Protein AF-A0AAP9WLP6-F1 (afdb_monomer)

Radius of gyration: 26.46 Å; Cα contacts (8 Å, |Δi|>4): 270; chains: 1; bounding box: 60×94×46 Å

Structure (mmCIF, N/CA/C/O backbone):
data_AF-A0AAP9WLP6-F1
#
_entry.id   AF-A0AAP9WLP6-F1
#
loop_
_atom_site.group_PDB
_atom_site.id
_atom_site.type_symbol
_atom_site.label_atom_id
_atom_site.label_alt_id
_atom_site.label_comp_id
_atom_site.label_asym_id
_atom_site.label_entity_id
_atom_site.label_seq_id
_atom_site.pdbx_PDB_ins_code
_atom_site.Cartn_x
_atom_site.Cartn_y
_atom_site.Cartn_z
_atom_site.occupancy
_atom_site.B_iso_or_equiv
_atom_site.auth_seq_id
_atom_site.auth_comp_id
_atom_site.auth_asym_id
_atom_site.auth_atom_id
_atom_site.pdbx_PDB_model_num
ATOM 1 N N . MET A 1 1 ? -33.670 80.468 26.716 1.00 40.78 1 MET A N 1
ATOM 2 C CA . MET A 1 1 ? -34.770 79.483 26.661 1.00 40.78 1 MET A CA 1
ATOM 3 C C . MET A 1 1 ? -34.587 78.712 25.365 1.00 40.78 1 MET A C 1
ATOM 5 O O . MET A 1 1 ? -34.456 79.390 24.358 1.00 40.78 1 MET A O 1
ATOM 9 N N . THR A 1 2 ? -34.503 77.371 25.461 1.00 38.22 2 THR A N 1
ATOM 10 C CA . THR A 1 2 ? -34.412 76.353 24.378 1.00 38.22 2 THR A CA 1
ATOM 11 C C . THR A 1 2 ? -33.163 76.456 23.465 1.00 38.22 2 THR A C 1
ATOM 13 O O . THR A 1 2 ? -32.704 77.541 23.163 1.00 38.22 2 THR A O 1
ATOM 16 N N . LEU A 1 3 ? -32.473 75.398 23.021 1.00 33.38 3 LEU A N 1
ATOM 17 C CA . LEU A 1 3 ? -32.870 74.030 22.699 1.00 33.38 3 LEU A CA 1
ATOM 18 C C . LEU A 1 3 ? -31.599 73.146 22.501 1.00 33.38 3 LEU A C 1
ATOM 20 O O . LEU A 1 3 ? -30.678 73.594 21.833 1.00 33.38 3 LEU A O 1
ATOM 24 N N . ASN A 1 4 ? -31.614 71.908 23.024 1.00 36.97 4 ASN A N 1
ATOM 25 C CA . ASN A 1 4 ? -31.082 70.625 22.493 1.00 36.97 4 ASN A CA 1
ATOM 26 C C . ASN A 1 4 ? -29.643 70.533 21.894 1.00 36.97 4 ASN A C 1
ATOM 28 O O . ASN A 1 4 ? -29.239 71.328 21.065 1.00 36.97 4 ASN A O 1
ATOM 32 N N . ARG A 1 5 ? -28.842 69.484 22.142 1.00 40.91 5 ARG A N 1
ATOM 33 C CA . ARG A 1 5 ? -29.174 68.052 22.007 1.00 40.91 5 ARG A CA 1
ATOM 34 C C . ARG A 1 5 ? -28.248 67.149 22.836 1.00 40.91 5 ARG A C 1
ATOM 36 O O . ARG A 1 5 ? -27.030 67.228 22.736 1.00 40.91 5 ARG A O 1
ATOM 43 N N . PHE A 1 6 ? -28.881 66.223 23.552 1.00 42.66 6 PHE A N 1
ATOM 44 C CA . PHE A 1 6 ? -28.340 64.928 23.961 1.00 42.66 6 PHE A CA 1
ATOM 45 C C . PHE A 1 6 ? -27.960 64.077 22.733 1.00 42.66 6 PHE A C 1
ATOM 47 O O . PHE A 1 6 ? -28.744 63.987 21.787 1.00 42.66 6 PHE A O 1
ATOM 54 N N . LEU A 1 7 ? -26.830 63.372 22.798 1.00 35.81 7 LEU A N 1
ATOM 55 C CA . LEU A 1 7 ? -26.629 62.091 22.113 1.00 35.81 7 LEU A CA 1
ATOM 56 C C . LEU A 1 7 ? -26.406 61.027 23.198 1.00 35.81 7 LEU A C 1
ATOM 58 O O . LEU A 1 7 ? -25.424 61.142 23.932 1.00 35.81 7 LEU A O 1
ATOM 62 N N . PRO A 1 8 ? -27.256 59.994 23.329 1.00 44.69 8 PRO A N 1
ATOM 63 C CA . PRO A 1 8 ? -26.887 58.820 24.090 1.00 44.69 8 PRO A CA 1
ATOM 64 C C . PRO A 1 8 ? -26.105 57.844 23.204 1.00 44.69 8 PRO A C 1
ATOM 66 O O . PRO A 1 8 ? -26.483 57.524 22.079 1.00 44.69 8 PRO A O 1
ATOM 69 N N . PHE A 1 9 ? -24.995 57.398 23.779 1.00 46.31 9 PHE A N 1
ATOM 70 C CA . PHE A 1 9 ? -24.306 56.136 23.561 1.00 46.31 9 PHE A CA 1
ATOM 71 C C . PHE A 1 9 ? -25.179 55.028 22.955 1.00 46.31 9 PHE A C 1
ATOM 73 O O . PHE A 1 9 ? -26.174 54.627 23.551 1.00 46.31 9 PHE A O 1
ATOM 80 N N . PHE A 1 10 ? -24.719 54.444 21.850 1.00 37.09 10 PHE A N 1
ATOM 81 C CA . PHE A 1 10 ? -25.045 53.067 21.484 1.00 37.09 10 PHE A CA 1
ATOM 82 C C . PHE A 1 10 ? -23.781 52.390 20.957 1.00 37.09 10 PHE A C 1
ATOM 84 O O . PHE A 1 10 ? -23.513 52.351 19.759 1.00 37.09 10 PHE A O 1
ATOM 91 N N . THR A 1 11 ? -22.975 51.868 21.878 1.00 45.53 11 THR A N 1
ATOM 92 C CA . THR A 1 11 ? -21.919 50.913 21.543 1.00 45.53 11 THR A CA 1
ATOM 93 C C . THR A 1 11 ? -22.574 49.536 21.471 1.00 45.53 11 THR A C 1
ATOM 95 O O . THR A 1 11 ? -22.899 48.943 22.496 1.00 45.53 11 THR A O 1
ATOM 98 N N . PHE A 1 12 ? -22.826 49.038 20.261 1.00 38.53 12 PHE A N 1
ATOM 99 C CA . PHE A 1 12 ? -23.271 47.661 20.046 1.00 38.53 12 PHE A CA 1
ATOM 100 C C . PHE A 1 12 ? -22.075 46.720 20.253 1.00 38.53 12 PHE A C 1
ATOM 102 O O . PHE A 1 12 ? -21.173 46.665 19.421 1.00 38.53 12 PHE A O 1
ATOM 109 N N . ILE A 1 13 ? -22.049 45.983 21.365 1.00 50.84 13 ILE A N 1
ATOM 110 C CA . ILE A 1 13 ? -21.129 44.852 21.544 1.00 50.84 13 ILE A CA 1
ATOM 111 C C . ILE A 1 13 ? -21.817 43.623 20.947 1.00 50.84 13 ILE A C 1
ATOM 113 O O . ILE A 1 13 ? -22.759 43.086 21.527 1.00 50.84 13 ILE A O 1
ATOM 117 N N . ILE A 1 14 ? -21.363 43.183 19.773 1.00 50.22 14 ILE A N 1
ATOM 118 C CA . ILE A 1 14 ? -21.762 41.894 19.202 1.00 50.22 14 ILE A CA 1
ATOM 119 C C . ILE A 1 14 ? -20.960 40.812 19.929 1.00 50.22 14 ILE A C 1
ATOM 121 O O . ILE A 1 14 ? -19.767 40.638 19.689 1.00 50.22 14 ILE A O 1
ATOM 125 N N . ILE A 1 15 ? -21.615 40.091 20.838 1.00 52.16 15 ILE A N 1
ATOM 126 C CA . ILE A 1 15 ? -21.061 38.878 21.438 1.00 52.16 15 ILE A CA 1
ATOM 127 C C . ILE A 1 15 ? -21.251 37.755 20.414 1.00 52.16 15 ILE A C 1
ATOM 129 O O . ILE A 1 15 ? -22.348 37.222 20.259 1.00 52.16 15 ILE A O 1
ATOM 133 N N . PHE A 1 16 ? -20.184 37.401 19.695 1.00 47.06 16 PHE A N 1
ATOM 134 C CA . PHE A 1 16 ? -20.139 36.154 18.934 1.00 47.06 16 PHE A CA 1
ATOM 135 C C . PHE A 1 16 ? -20.055 34.994 19.925 1.00 47.06 16 PHE A C 1
ATOM 137 O O . PHE A 1 16 ? -18.987 34.629 20.413 1.00 47.06 16 PHE A O 1
ATOM 144 N N . GLN A 1 17 ? -21.210 34.424 20.250 1.00 46.88 17 GLN A N 1
ATOM 145 C CA . GLN A 1 17 ? -21.280 33.148 20.937 1.00 46.88 17 GLN A CA 1
ATOM 146 C C . GLN A 1 17 ? -20.833 32.082 19.933 1.00 46.88 17 GLN A C 1
ATOM 148 O O . GLN A 1 17 ? -21.582 31.705 19.034 1.00 46.88 17 GLN A O 1
ATOM 153 N N . PHE A 1 18 ? -19.579 31.639 20.043 1.00 48.66 18 PHE A N 1
ATOM 154 C CA . PHE A 1 18 ? -19.101 30.464 19.324 1.00 48.66 18 PHE A CA 1
ATOM 155 C C . PHE A 1 18 ? -19.907 29.263 19.819 1.00 48.66 18 PHE A C 1
ATOM 157 O O . PHE A 1 18 ? -19.582 28.640 20.830 1.00 48.66 18 PHE A O 1
ATOM 164 N N . CYS A 1 19 ? -20.993 28.939 19.122 1.00 42.06 19 CYS A N 1
ATOM 165 C CA . CYS A 1 19 ? -21.538 27.599 19.174 1.00 42.06 19 CYS A CA 1
ATOM 166 C C . CYS A 1 19 ? -20.407 26.676 18.719 1.00 42.06 19 CYS A C 1
ATOM 168 O O . CYS A 1 19 ? -20.058 26.658 17.539 1.00 42.06 19 CYS A O 1
ATOM 170 N N . ASN A 1 20 ? -19.814 25.933 19.657 1.00 43.12 20 ASN A N 1
ATOM 171 C CA . ASN A 1 20 ? -19.037 24.745 19.340 1.00 43.12 20 ASN A CA 1
ATOM 172 C C . ASN A 1 20 ? -20.001 23.764 18.674 1.00 43.12 20 ASN A C 1
ATOM 174 O O . ASN A 1 20 ? -20.597 22.905 19.322 1.00 43.12 20 ASN A O 1
ATOM 178 N N . ILE A 1 21 ? -20.202 23.936 17.370 1.00 46.84 21 ILE A N 1
ATOM 179 C CA . ILE A 1 21 ? -20.759 22.904 16.520 1.00 46.84 21 ILE A CA 1
ATOM 180 C C . ILE A 1 21 ? -19.706 21.807 16.579 1.00 46.84 21 ILE A C 1
ATOM 182 O O . ILE A 1 21 ? -18.693 21.858 15.884 1.00 46.84 21 ILE A O 1
ATOM 186 N N . SER A 1 22 ? -19.910 20.836 17.469 1.00 49.59 22 SER A N 1
ATOM 187 C CA . SER A 1 22 ? -19.264 19.542 17.335 1.00 49.59 22 SER A CA 1
ATOM 188 C C . SER A 1 22 ? -19.781 18.990 16.014 1.00 49.59 22 SER A C 1
ATOM 190 O O . SER A 1 22 ? -20.854 18.392 15.945 1.00 49.59 22 SER A O 1
ATOM 192 N N . MET A 1 23 ? -19.064 19.288 14.927 1.00 50.03 23 MET A N 1
ATOM 193 C CA . MET A 1 23 ? -19.188 18.520 13.704 1.00 50.03 23 MET A CA 1
ATOM 194 C C . MET A 1 23 ? -19.032 17.077 14.155 1.00 50.03 23 MET A C 1
ATOM 196 O O . MET A 1 23 ? -17.995 16.712 14.706 1.00 50.03 23 MET A O 1
ATOM 200 N N . SER A 1 24 ? -20.092 16.287 13.993 1.00 52.38 24 SER A N 1
ATOM 201 C CA . SER A 1 24 ? -20.017 14.845 14.160 1.00 52.38 24 SER A CA 1
ATOM 202 C C . SER A 1 24 ? -18.980 14.361 13.156 1.00 52.38 24 SER A C 1
ATOM 204 O O . SER A 1 24 ? -19.278 14.192 11.972 1.00 52.38 24 SER A O 1
ATOM 206 N N . GLN A 1 25 ? -17.725 14.272 13.598 1.00 59.75 25 GLN A N 1
ATOM 207 C CA . GLN A 1 25 ? -16.634 13.781 12.784 1.00 59.75 25 GLN A CA 1
ATOM 208 C C . GLN A 1 25 ? -16.996 12.334 12.489 1.00 59.75 25 GLN A C 1
ATOM 210 O O . GLN A 1 25 ? -17.042 11.490 13.390 1.00 59.75 25 GLN A O 1
ATOM 215 N N . LYS A 1 26 ? -17.390 12.085 11.237 1.00 70.62 26 LYS A N 1
ATOM 216 C CA . LYS A 1 26 ? -17.642 10.731 10.766 1.00 70.62 26 LYS A CA 1
ATOM 217 C C . LYS A 1 26 ? -16.349 9.964 10.975 1.00 70.62 26 LYS A C 1
ATOM 219 O O . LYS A 1 26 ? -15.289 10.440 10.577 1.00 70.62 26 LYS A O 1
ATOM 224 N N . ASP A 1 27 ? -16.446 8.806 11.618 1.00 79.69 27 ASP A N 1
ATOM 225 C CA . ASP A 1 27 ? -15.286 7.948 11.787 1.00 79.69 27 ASP A CA 1
ATOM 226 C C . ASP A 1 27 ? -14.773 7.568 10.397 1.00 79.69 27 ASP A C 1
ATOM 228 O O . ASP A 1 27 ? -15.443 6.865 9.639 1.00 79.69 27 ASP A O 1
ATOM 232 N N . GLN A 1 28 ? -13.607 8.102 10.048 1.00 90.19 28 GLN A N 1
ATOM 233 C CA . GLN A 1 28 ? -13.027 7.970 8.724 1.00 90.19 28 GLN A CA 1
ATOM 234 C C . GLN A 1 28 ? -11.587 7.493 8.853 1.00 90.19 28 GLN A C 1
ATOM 236 O O . GLN A 1 28 ? -10.808 7.987 9.665 1.00 90.19 28 GLN A O 1
ATOM 241 N N . VAL A 1 29 ? -11.233 6.520 8.025 1.00 95.88 29 VAL A N 1
ATOM 242 C CA . VAL A 1 29 ? -9.849 6.117 7.801 1.00 95.88 29 VAL A CA 1
ATOM 243 C C . VAL A 1 29 ? -9.554 6.383 6.336 1.00 95.88 29 VAL A C 1
ATOM 245 O O . VAL A 1 29 ? -10.348 6.028 5.465 1.00 95.88 29 VAL A O 1
ATOM 248 N N . ILE A 1 30 ? -8.432 7.042 6.074 1.00 97.25 30 ILE A N 1
ATOM 249 C CA . ILE A 1 30 ? -7.972 7.347 4.721 1.00 97.25 30 ILE A CA 1
ATOM 250 C C . ILE A 1 30 ? -6.783 6.445 4.422 1.00 97.25 30 ILE A C 1
ATOM 252 O O . ILE A 1 30 ? -5.872 6.326 5.244 1.00 97.25 30 ILE A O 1
ATOM 256 N N . VAL A 1 31 ? -6.805 5.823 3.246 1.00 97.88 31 VAL A N 1
ATOM 257 C CA . VAL A 1 31 ? -5.729 4.964 2.753 1.00 97.88 31 VAL A CA 1
ATOM 258 C C . VAL A 1 31 ? -5.173 5.582 1.482 1.00 97.88 31 VAL A C 1
ATOM 260 O O . VAL A 1 31 ? -5.835 5.622 0.447 1.00 97.88 31 VAL A O 1
ATOM 263 N N . GLU A 1 32 ? -3.949 6.077 1.578 1.00 97.94 32 GLU A N 1
ATOM 264 C CA . GLU A 1 32 ? -3.207 6.669 0.473 1.00 97.94 32 GLU A CA 1
ATOM 265 C C . GLU A 1 32 ? -2.085 5.718 0.063 1.00 97.94 32 GLU A C 1
ATOM 267 O O . GLU A 1 32 ? -1.538 4.976 0.885 1.00 97.94 32 GLU A O 1
ATOM 272 N N . ASN A 1 33 ? -1.721 5.742 -1.213 1.00 97.88 33 ASN A N 1
ATOM 273 C CA . ASN A 1 33 ? -0.604 4.972 -1.727 1.00 97.88 33 ASN A CA 1
ATOM 274 C C . ASN A 1 33 ? 0.264 5.796 -2.666 1.00 97.88 33 ASN A C 1
ATOM 276 O O . ASN A 1 33 ? -0.194 6.743 -3.303 1.00 97.88 33 ASN A O 1
ATOM 280 N N . SER A 1 34 ? 1.528 5.402 -2.762 1.00 97.56 34 SER A N 1
ATOM 281 C CA . SER A 1 34 ? 2.451 5.938 -3.750 1.00 97.56 34 SER A CA 1
ATOM 282 C C . SER A 1 34 ? 3.435 4.878 -4.225 1.00 97.56 34 SER A C 1
ATOM 284 O O . 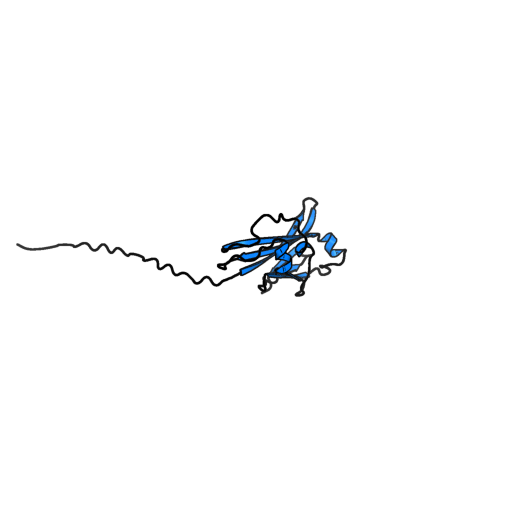SER A 1 34 ? 3.769 3.924 -3.514 1.00 97.56 34 SER A O 1
ATOM 286 N N . VAL A 1 35 ? 3.879 5.060 -5.464 1.00 96.56 35 VAL A N 1
ATOM 287 C CA . VAL A 1 35 ? 4.962 4.300 -6.081 1.00 96.56 35 VAL A CA 1
ATOM 288 C C . VAL A 1 35 ? 5.992 5.297 -6.582 1.00 96.56 35 VAL A C 1
ATOM 290 O O . VAL A 1 35 ? 5.630 6.340 -7.125 1.00 96.56 35 VAL A O 1
ATOM 293 N N . SER A 1 36 ? 7.271 5.001 -6.378 1.00 96.00 36 SER A N 1
ATOM 294 C CA . SER A 1 36 ? 8.359 5.871 -6.830 1.00 96.00 36 SER A CA 1
ATOM 295 C C . SER A 1 36 ? 9.571 5.066 -7.268 1.00 96.00 36 SER A C 1
ATOM 297 O O . SER A 1 36 ? 9.916 4.072 -6.627 1.00 96.00 36 SER A O 1
ATOM 299 N N . PHE A 1 37 ? 10.258 5.547 -8.296 1.00 94.06 37 PHE A N 1
ATOM 300 C CA . PHE A 1 37 ? 11.536 5.013 -8.756 1.00 94.06 37 PHE A CA 1
ATOM 301 C C . PHE A 1 37 ? 12.685 5.819 -8.150 1.00 94.06 37 PHE A C 1
ATOM 303 O O . PHE A 1 37 ? 12.583 7.040 -8.034 1.00 94.06 37 PHE A O 1
ATOM 310 N N . PHE A 1 38 ? 13.761 5.149 -7.748 1.00 93.75 38 PHE A N 1
ATOM 311 C CA . PHE A 1 38 ? 14.955 5.800 -7.208 1.00 93.75 38 PHE A CA 1
ATOM 312 C C . PHE A 1 38 ? 16.195 4.927 -7.410 1.00 93.75 38 PHE A C 1
ATOM 314 O O . PHE A 1 38 ? 16.079 3.732 -7.677 1.00 93.75 38 PHE A O 1
ATOM 321 N N . GLU A 1 39 ? 17.373 5.525 -7.276 1.00 92.62 39 GLU A N 1
ATOM 322 C CA . GLU A 1 39 ? 18.651 4.812 -7.260 1.00 92.62 39 GLU A CA 1
ATOM 323 C C . GLU A 1 39 ? 19.190 4.772 -5.829 1.00 92.62 39 GLU A C 1
ATOM 325 O O . GLU A 1 39 ? 19.036 5.738 -5.076 1.00 92.62 39 GLU A O 1
ATOM 330 N N . ASP A 1 40 ? 19.762 3.637 -5.430 1.00 89.25 40 ASP A N 1
ATOM 331 C CA . ASP A 1 40 ? 20.502 3.549 -4.171 1.00 89.25 40 ASP A CA 1
ATOM 332 C C . ASP A 1 40 ? 21.948 4.052 -4.323 1.00 89.25 40 ASP A C 1
ATOM 334 O O . ASP A 1 40 ? 22.406 4.396 -5.412 1.00 89.25 40 ASP A O 1
ATOM 338 N N . GLU A 1 41 ? 22.696 4.063 -3.219 1.00 89.12 41 GLU A N 1
ATOM 339 C CA . GLU A 1 41 ? 24.105 4.490 -3.187 1.00 89.12 41 GLU A CA 1
ATOM 340 C C . GLU A 1 41 ? 25.032 3.632 -4.071 1.00 89.12 41 GLU A C 1
ATOM 342 O O . GLU A 1 41 ? 26.175 4.005 -4.326 1.00 89.12 41 GLU A O 1
ATOM 347 N N . GLN A 1 42 ? 24.556 2.478 -4.546 1.00 87.75 42 GLN A N 1
ATOM 348 C CA . GLN A 1 42 ? 25.280 1.546 -5.410 1.00 87.75 42 GLN A CA 1
ATOM 349 C C . GLN A 1 42 ? 24.825 1.656 -6.876 1.00 87.75 42 GLN A C 1
ATOM 351 O O . GLN A 1 42 ? 25.153 0.781 -7.680 1.00 87.75 42 GLN A O 1
ATOM 356 N N . ASN A 1 43 ? 24.083 2.713 -7.233 1.00 84.50 43 ASN A N 1
ATOM 357 C CA . ASN A 1 43 ? 23.475 2.940 -8.549 1.00 84.50 43 ASN A CA 1
ATOM 358 C C . ASN A 1 43 ? 22.517 1.818 -8.982 1.00 84.50 43 ASN A C 1
ATOM 360 O O . ASN A 1 43 ? 22.321 1.564 -10.176 1.00 84.50 43 ASN A O 1
ATOM 364 N N . LYS A 1 44 ? 21.913 1.102 -8.027 1.00 85.00 44 LYS A N 1
ATOM 365 C CA . LYS A 1 44 ? 20.883 0.112 -8.341 1.00 85.00 44 LYS A CA 1
ATOM 366 C C . LYS A 1 44 ? 19.559 0.825 -8.513 1.00 85.00 44 LYS A C 1
ATOM 368 O O . LYS A 1 44 ? 19.093 1.523 -7.620 1.00 85.00 44 LYS A O 1
ATOM 373 N N . ASN A 1 45 ? 18.918 0.572 -9.646 1.00 88.06 45 ASN A N 1
ATOM 374 C CA . ASN A 1 45 ? 17.571 1.056 -9.899 1.00 88.06 45 ASN A CA 1
ATOM 375 C C . ASN A 1 45 ? 16.561 0.270 -9.060 1.00 88.06 45 ASN A C 1
ATOM 377 O O . ASN A 1 45 ? 16.454 -0.957 -9.186 1.00 88.06 45 ASN A O 1
ATOM 381 N N . LEU A 1 46 ? 15.816 0.985 -8.224 1.00 89.62 46 LEU A N 1
ATOM 382 C CA . LEU A 1 46 ? 14.831 0.441 -7.304 1.00 89.62 46 LEU A CA 1
ATOM 383 C C . LEU A 1 46 ? 13.445 1.040 -7.568 1.00 89.62 46 LEU A C 1
ATOM 385 O O . LEU A 1 46 ? 13.297 2.192 -7.984 1.00 89.62 46 LEU A O 1
ATOM 389 N N . ILE A 1 47 ? 12.418 0.257 -7.258 1.00 91.44 47 ILE A N 1
ATOM 390 C CA . ILE A 1 47 ? 11.029 0.705 -7.151 1.00 91.44 47 ILE A CA 1
ATOM 391 C C . ILE A 1 47 ? 10.596 0.627 -5.692 1.00 91.44 47 ILE A C 1
ATOM 393 O O . ILE A 1 47 ? 10.877 -0.354 -5.010 1.00 91.44 47 ILE A O 1
ATOM 397 N N . ARG A 1 48 ? 9.924 1.663 -5.194 1.00 93.69 48 ARG A N 1
ATOM 398 C CA . ARG A 1 48 ? 9.375 1.732 -3.836 1.00 93.69 48 ARG A CA 1
ATOM 399 C C . ARG A 1 48 ? 7.861 1.670 -3.882 1.00 93.69 48 ARG A C 1
ATOM 401 O O . ARG A 1 48 ? 7.249 2.442 -4.616 1.00 93.69 48 ARG A O 1
ATOM 408 N N . PHE A 1 49 ? 7.280 0.842 -3.026 1.00 94.31 49 PHE A N 1
ATOM 409 C CA . PHE A 1 49 ? 5.846 0.799 -2.768 1.00 94.31 49 PHE A CA 1
ATOM 410 C C . PHE A 1 49 ? 5.588 1.351 -1.373 1.00 94.31 49 PHE A C 1
ATOM 412 O O . PHE A 1 49 ? 6.233 0.928 -0.412 1.00 94.31 49 PHE A O 1
ATOM 419 N N . LYS A 1 50 ? 4.665 2.306 -1.257 1.00 96.88 50 LYS A N 1
ATOM 420 C CA . LYS A 1 50 ? 4.308 2.938 0.013 1.00 96.88 50 LYS A CA 1
ATOM 421 C C . LYS A 1 50 ? 2.796 2.969 0.202 1.00 96.88 50 LYS A C 1
ATOM 423 O O . LYS A 1 50 ? 2.047 3.266 -0.729 1.00 96.88 50 LYS A O 1
ATOM 428 N N . ILE A 1 51 ? 2.382 2.724 1.440 1.00 97.44 51 ILE A N 1
ATOM 429 C CA . ILE A 1 51 ? 1.037 2.969 1.955 1.00 97.44 51 ILE A CA 1
ATOM 430 C C . ILE A 1 51 ? 1.124 3.967 3.109 1.00 97.44 51 ILE A C 1
ATOM 432 O O . ILE A 1 51 ? 2.032 3.891 3.941 1.00 97.44 51 ILE A O 1
ATOM 436 N N . LYS A 1 52 ? 0.159 4.881 3.174 1.00 98.00 52 LYS A N 1
ATOM 437 C CA . LYS A 1 52 ? -0.083 5.755 4.318 1.00 98.00 52 LYS A CA 1
ATOM 438 C C . LYS A 1 52 ? -1.517 5.567 4.790 1.00 98.00 52 LYS A C 1
ATOM 440 O O . LYS A 1 52 ? -2.454 5.651 3.998 1.00 98.00 52 LYS A O 1
ATOM 445 N N . VAL A 1 53 ? -1.683 5.319 6.084 1.00 98.25 53 VAL A N 1
ATOM 446 C CA . VAL A 1 53 ? -2.995 5.200 6.723 1.00 98.25 53 VAL A CA 1
ATOM 447 C C . VAL A 1 53 ? -3.167 6.355 7.694 1.00 98.25 53 VAL A C 1
ATOM 449 O O . VAL A 1 53 ? -2.361 6.521 8.608 1.00 98.25 53 VAL A O 1
ATOM 452 N N . THR A 1 54 ? -4.222 7.141 7.496 1.00 98.00 54 THR A N 1
ATOM 453 C CA . THR A 1 54 ? -4.570 8.289 8.341 1.00 98.00 54 THR A CA 1
ATOM 454 C C . THR A 1 54 ? -5.852 7.990 9.108 1.00 98.00 54 THR A C 1
ATOM 456 O O . THR A 1 54 ? -6.888 7.686 8.510 1.00 98.00 54 THR A O 1
ATOM 459 N N . ASN A 1 55 ? -5.790 8.085 10.435 1.00 97.44 55 ASN A N 1
ATOM 460 C CA . ASN A 1 55 ? -6.924 7.885 11.323 1.00 97.44 55 ASN A CA 1
ATOM 461 C C . ASN A 1 55 ? -7.623 9.220 11.610 1.00 97.44 55 ASN A C 1
ATOM 463 O O . ASN A 1 55 ? -7.146 10.019 12.410 1.00 97.44 55 ASN A O 1
ATOM 467 N N . GLN A 1 56 ? -8.780 9.446 10.999 1.00 95.38 56 GLN A N 1
ATOM 468 C CA . GLN A 1 56 ? -9.658 10.581 11.299 1.00 95.38 56 GLN A CA 1
ATOM 469 C C . GLN A 1 56 ? -10.871 10.162 12.144 1.00 95.38 56 GLN A C 1
ATOM 471 O O . GLN A 1 56 ? -11.817 10.933 12.285 1.00 95.38 56 GLN A O 1
ATOM 476 N N . SER A 1 57 ? -10.872 8.945 12.689 1.00 92.25 57 SER A N 1
ATOM 477 C CA . SER A 1 57 ? -11.898 8.478 13.621 1.00 92.25 57 SER A CA 1
ATOM 478 C C . SER A 1 57 ? -11.573 8.866 15.056 1.00 92.25 57 SER A C 1
ATOM 480 O O . SER A 1 57 ? -10.439 9.225 15.373 1.00 92.25 57 SER A O 1
ATOM 482 N N . ARG A 1 58 ? -12.566 8.781 15.942 1.00 91.56 58 ARG A N 1
ATOM 483 C CA . ARG A 1 58 ? -12.391 9.104 17.369 1.00 91.56 58 ARG A CA 1
ATOM 484 C C . ARG A 1 58 ? -11.525 8.098 18.125 1.00 91.56 58 ARG A C 1
ATOM 486 O O . ARG A 1 58 ? -10.862 8.465 19.090 1.00 91.56 58 ARG A O 1
ATOM 493 N N . ASN A 1 59 ? -11.531 6.839 17.693 1.00 93.81 59 ASN A N 1
ATOM 494 C CA . ASN A 1 59 ? -10.840 5.754 18.380 1.00 93.81 59 ASN A CA 1
ATOM 495 C C . ASN A 1 59 ? -9.494 5.447 17.710 1.00 93.81 59 ASN A C 1
ATOM 497 O O . ASN A 1 59 ? -9.372 5.574 16.490 1.00 93.81 59 ASN A O 1
ATOM 501 N N . PRO A 1 60 ? -8.479 4.995 18.464 1.00 95.31 60 PRO A N 1
ATOM 502 C CA . PRO A 1 60 ? -7.270 4.447 17.865 1.00 95.31 60 PRO A CA 1
ATOM 503 C C . PRO A 1 60 ? -7.587 3.258 16.943 1.00 95.31 60 PRO A C 1
ATOM 505 O O . PRO A 1 60 ? -8.488 2.463 17.220 1.00 95.31 60 PRO A O 1
ATOM 508 N N . ILE A 1 61 ? -6.828 3.120 15.857 1.00 96.19 61 ILE A N 1
ATOM 509 C CA . ILE A 1 61 ? -6.918 1.984 14.921 1.00 96.19 61 ILE A CA 1
ATOM 510 C C . ILE A 1 61 ? -5.619 1.171 14.949 1.00 96.19 61 ILE A C 1
ATOM 512 O O . ILE A 1 61 ? -4.599 1.724 15.347 1.00 96.19 61 ILE A O 1
ATOM 516 N N . PRO A 1 62 ? -5.610 -0.108 14.534 1.00 95.94 62 PRO A N 1
ATOM 517 C CA . PRO A 1 62 ? -4.378 -0.894 14.456 1.00 95.94 62 PRO A CA 1
ATOM 518 C C . PRO A 1 62 ? -3.283 -0.209 13.632 1.00 95.94 62 PRO A C 1
ATOM 520 O O . PRO A 1 62 ? -3.561 0.380 12.589 1.00 95.94 62 PRO A O 1
ATOM 523 N N . ASP A 1 63 ? -2.045 -0.293 14.094 1.00 94.62 63 ASP A N 1
ATOM 524 C CA . ASP A 1 63 ? -0.896 0.292 13.406 1.00 94.62 63 ASP A CA 1
ATOM 525 C C . ASP A 1 63 ? -0.433 -0.517 12.183 1.00 94.62 63 ASP A C 1
ATOM 527 O O . ASP A 1 63 ? -1.029 -1.530 11.806 1.00 94.62 63 ASP A O 1
ATOM 531 N N . LEU A 1 64 ? 0.615 -0.025 11.520 1.00 93.31 64 LEU A N 1
ATOM 532 C CA . LEU A 1 64 ? 1.246 -0.679 10.369 1.00 93.31 64 LEU A CA 1
ATOM 533 C C . LEU A 1 64 ? 2.521 -1.455 10.754 1.00 93.31 64 LEU A C 1
ATOM 535 O O . LEU A 1 64 ? 3.326 -1.808 9.883 1.00 93.31 64 LEU A O 1
ATOM 539 N N . GLY A 1 65 ? 2.712 -1.728 12.049 1.00 91.31 65 GLY A N 1
ATOM 540 C CA . GLY A 1 65 ? 3.770 -2.607 12.543 1.00 91.31 65 GLY A CA 1
ATOM 541 C C . GLY A 1 65 ? 3.539 -4.055 12.105 1.00 91.31 65 GLY A C 1
ATOM 542 O O . GLY A 1 65 ? 2.407 -4.445 11.818 1.00 91.31 65 GLY A O 1
ATOM 543 N N . VAL A 1 66 ? 4.596 -4.869 12.044 1.00 87.56 66 VAL A N 1
ATOM 544 C CA . VAL A 1 66 ? 4.569 -6.230 11.462 1.00 87.56 66 VAL A CA 1
ATOM 545 C C . VAL A 1 66 ? 3.425 -7.121 11.981 1.00 87.56 66 VAL A C 1
ATOM 547 O O . VAL A 1 66 ? 2.767 -7.821 11.205 1.00 87.56 66 VAL A O 1
ATOM 550 N N . GLU A 1 67 ? 3.105 -7.035 13.274 1.00 87.00 67 GLU A N 1
ATOM 551 C CA . GLU A 1 67 ? 2.044 -7.832 13.905 1.00 87.00 67 GLU A CA 1
ATOM 552 C C . GLU A 1 67 ? 0.620 -7.482 13.450 1.00 87.00 67 GLU A C 1
ATOM 554 O O . GLU A 1 67 ? -0.285 -8.318 13.554 1.00 87.00 67 GLU A O 1
ATOM 559 N N . ASN A 1 68 ? 0.409 -6.244 13.004 1.00 91.88 68 ASN A N 1
ATOM 560 C CA . ASN A 1 68 ? -0.887 -5.723 12.579 1.00 91.88 68 ASN A CA 1
ATOM 561 C C . ASN A 1 68 ? -0.964 -5.591 11.060 1.00 91.88 68 ASN A C 1
ATOM 563 O O . ASN A 1 68 ? -1.984 -5.943 10.467 1.00 91.88 68 ASN A O 1
ATOM 567 N N . ARG A 1 69 ? 0.120 -5.155 10.415 1.00 90.81 69 ARG A N 1
ATOM 568 C CA . ARG A 1 69 ? 0.246 -5.035 8.960 1.00 90.81 69 ARG A CA 1
ATOM 569 C C . ARG A 1 69 ? -0.149 -6.326 8.258 1.00 90.81 69 ARG A C 1
ATOM 571 O O . ARG A 1 69 ? -1.031 -6.291 7.411 1.00 90.81 69 ARG A O 1
ATOM 578 N N . SER A 1 70 ? 0.410 -7.459 8.676 1.00 87.50 70 SER A N 1
ATOM 579 C CA . SER A 1 70 ? 0.103 -8.784 8.113 1.00 87.50 70 SER A CA 1
ATOM 580 C C . SER A 1 70 ? -1.371 -9.208 8.238 1.00 87.50 70 SER A C 1
ATOM 582 O O . SER A 1 70 ? -1.818 -10.085 7.502 1.00 87.50 70 SER A O 1
ATOM 584 N N . LYS A 1 71 ? -2.136 -8.597 9.153 1.00 91.50 71 LYS A N 1
ATOM 585 C CA . LYS A 1 71 ? -3.554 -8.909 9.411 1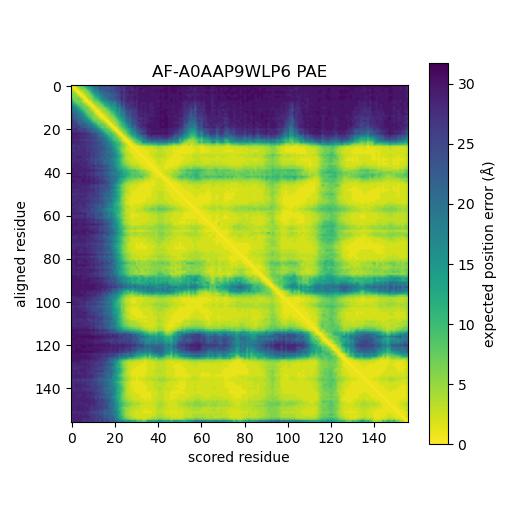.00 91.50 71 LYS A CA 1
ATOM 586 C C . LYS A 1 71 ? -4.513 -7.933 8.739 1.00 91.50 71 LYS A C 1
ATOM 588 O O . LYS A 1 71 ? -5.620 -8.315 8.365 1.00 91.50 71 LYS A O 1
ATOM 593 N N . PHE A 1 72 ? -4.130 -6.661 8.667 1.00 94.56 72 PHE A N 1
ATOM 594 C CA . PHE A 1 72 ? -5.034 -5.575 8.290 1.00 94.56 72 PHE A CA 1
ATOM 595 C C . PHE A 1 72 ? -4.730 -4.961 6.934 1.00 94.56 72 PHE A C 1
ATOM 597 O O . PHE A 1 72 ? -5.612 -4.283 6.403 1.00 94.56 72 PHE A O 1
ATOM 604 N N . ILE A 1 73 ? -3.533 -5.187 6.391 1.00 95.00 73 ILE A N 1
ATOM 605 C CA . ILE A 1 73 ? -3.132 -4.691 5.082 1.00 95.00 73 ILE A CA 1
ATOM 606 C C . ILE A 1 73 ? -3.219 -5.809 4.043 1.00 95.00 73 ILE A C 1
ATOM 608 O O . ILE A 1 73 ? -2.721 -6.912 4.258 1.00 95.00 73 ILE A O 1
ATOM 612 N N . LYS A 1 74 ? -3.791 -5.484 2.882 1.00 95.62 74 LYS A N 1
ATOM 613 C CA . LYS A 1 74 ? -3.678 -6.279 1.657 1.00 95.62 74 LYS A CA 1
ATOM 614 C C . LYS A 1 74 ? -3.010 -5.459 0.567 1.00 95.62 74 LYS A C 1
ATOM 616 O O . LYS A 1 74 ? -3.291 -4.267 0.416 1.00 95.62 74 LYS A O 1
ATOM 621 N N . PHE A 1 75 ? -2.152 -6.116 -0.201 1.00 94.62 75 PHE A N 1
ATOM 622 C CA . PHE A 1 75 ? -1.544 -5.554 -1.397 1.00 94.62 75 PHE A CA 1
ATOM 623 C C . PHE A 1 75 ? -2.143 -6.234 -2.621 1.00 94.62 75 PHE A C 1
ATOM 625 O O . PHE A 1 75 ? -2.274 -7.454 -2.649 1.00 94.62 75 PHE A O 1
ATOM 632 N N . TYR A 1 76 ? -2.520 -5.453 -3.624 1.00 94.31 76 TYR A N 1
ATOM 633 C CA . TYR A 1 76 ? -3.063 -5.961 -4.874 1.00 94.31 76 TYR A CA 1
ATOM 634 C C . TYR A 1 76 ? -2.121 -5.619 -6.016 1.00 94.31 76 TYR A C 1
ATOM 636 O O . TYR A 1 76 ? -1.675 -4.478 -6.135 1.00 94.31 76 TYR A O 1
ATOM 644 N N . PHE A 1 77 ? -1.876 -6.605 -6.869 1.00 91.50 77 PHE A N 1
ATOM 645 C CA . PHE A 1 77 ? -1.074 -6.505 -8.074 1.00 91.50 77 PHE A CA 1
ATOM 646 C C . PHE A 1 77 ? -1.917 -6.972 -9.265 1.00 91.50 77 PHE A C 1
ATOM 648 O O . PHE A 1 77 ? -2.449 -8.084 -9.240 1.00 91.50 77 PHE A O 1
ATOM 655 N N . ASN A 1 78 ? -2.102 -6.123 -10.279 1.00 92.06 78 ASN A N 1
ATOM 656 C CA . ASN A 1 78 ? -3.009 -6.385 -11.407 1.00 92.06 78 ASN A CA 1
ATOM 657 C C . ASN A 1 78 ? -4.413 -6.836 -10.956 1.00 92.06 78 ASN A C 1
ATOM 659 O O . ASN A 1 78 ? -4.988 -7.798 -11.464 1.00 92.06 78 ASN A O 1
ATOM 663 N N . GLY A 1 79 ? -4.943 -6.161 -9.929 1.00 92.06 79 GLY A N 1
ATOM 664 C CA . GLY A 1 79 ? -6.256 -6.442 -9.339 1.00 92.06 79 GLY A CA 1
ATOM 665 C C . GLY A 1 79 ? -6.346 -7.723 -8.497 1.00 92.06 79 GLY A C 1
ATOM 666 O O . GLY A 1 79 ? -7.397 -7.983 -7.912 1.00 92.06 79 GLY A O 1
ATOM 667 N N . LYS A 1 80 ? -5.270 -8.511 -8.389 1.00 92.00 80 LYS A N 1
ATOM 668 C CA . LYS A 1 80 ? -5.220 -9.751 -7.600 1.00 92.00 80 LYS A CA 1
ATOM 669 C C . LYS A 1 80 ? -4.490 -9.523 -6.285 1.00 92.00 80 LYS A C 1
ATOM 671 O O . LYS A 1 80 ? -3.470 -8.843 -6.259 1.00 92.00 80 LYS A O 1
ATOM 676 N N . GLU A 1 81 ? -5.014 -10.088 -5.199 1.00 91.62 81 GLU A N 1
ATOM 677 C CA . GLU A 1 81 ? -4.343 -10.047 -3.896 1.00 91.62 81 GLU A CA 1
ATOM 678 C C . GLU A 1 81 ? -2.981 -10.740 -3.992 1.00 91.62 81 GLU A C 1
ATOM 680 O O . GLU A 1 81 ? -2.830 -11.777 -4.641 1.00 91.62 81 GLU A O 1
ATOM 685 N N . ASN A 1 82 ? -1.987 -10.121 -3.377 1.00 86.81 82 ASN A N 1
ATOM 686 C CA . ASN A 1 82 ? -0.597 -10.508 -3.433 1.00 86.81 82 ASN A CA 1
ATOM 687 C C . ASN A 1 82 ? 0.012 -10.408 -2.026 1.00 86.81 82 ASN A C 1
ATOM 689 O O . ASN A 1 82 ? -0.390 -9.575 -1.211 1.00 86.81 82 ASN A O 1
ATOM 693 N N . TYR A 1 83 ? 0.988 -11.267 -1.747 1.00 83.19 83 TYR A N 1
ATOM 694 C CA . TYR A 1 83 ? 1.545 -11.520 -0.424 1.00 83.19 83 TYR A CA 1
ATOM 695 C C . TYR A 1 83 ? 3.062 -11.278 -0.393 1.00 83.19 83 TYR A C 1
ATOM 697 O O . TYR A 1 83 ? 3.828 -12.220 -0.175 1.00 83.19 83 TYR A O 1
ATOM 705 N N . PRO A 1 84 ? 3.537 -10.037 -0.620 1.00 84.12 84 PRO A N 1
ATOM 706 C CA . PRO A 1 84 ? 4.963 -9.746 -0.541 1.00 84.12 84 PRO A CA 1
ATOM 707 C C . PRO A 1 84 ? 5.486 -10.029 0.872 1.00 84.12 84 PRO A C 1
ATOM 709 O O . PRO A 1 84 ? 4.865 -9.648 1.868 1.00 84.12 84 PRO A O 1
ATOM 712 N N . LEU A 1 85 ? 6.653 -10.677 0.960 1.00 84.44 85 LEU A N 1
ATOM 713 C CA . LEU A 1 85 ? 7.259 -11.102 2.229 1.00 84.44 85 LEU A CA 1
ATOM 714 C C . LEU A 1 85 ? 7.420 -9.943 3.223 1.00 84.44 85 LEU A C 1
ATOM 716 O O . LEU A 1 85 ? 7.285 -10.144 4.426 1.00 84.44 85 LEU A O 1
ATOM 720 N N . ASN A 1 86 ? 7.634 -8.719 2.737 1.00 85.06 86 ASN A N 1
ATOM 721 C CA . ASN A 1 86 ? 7.760 -7.510 3.553 1.00 85.06 86 ASN A CA 1
ATOM 722 C C . ASN A 1 86 ? 6.499 -7.193 4.378 1.00 85.06 86 ASN A C 1
ATOM 724 O O . ASN A 1 86 ? 6.594 -6.503 5.393 1.00 85.06 86 ASN A O 1
ATOM 728 N N . LEU A 1 87 ? 5.315 -7.695 4.003 1.00 81.94 87 LEU A N 1
ATOM 729 C CA . LEU A 1 87 ? 4.119 -7.558 4.842 1.00 81.94 87 LEU A CA 1
ATOM 730 C C . LEU A 1 87 ? 4.174 -8.429 6.100 1.00 81.94 87 LEU A C 1
ATOM 732 O O . LEU A 1 87 ? 3.587 -8.048 7.110 1.00 81.94 87 LEU A O 1
ATOM 73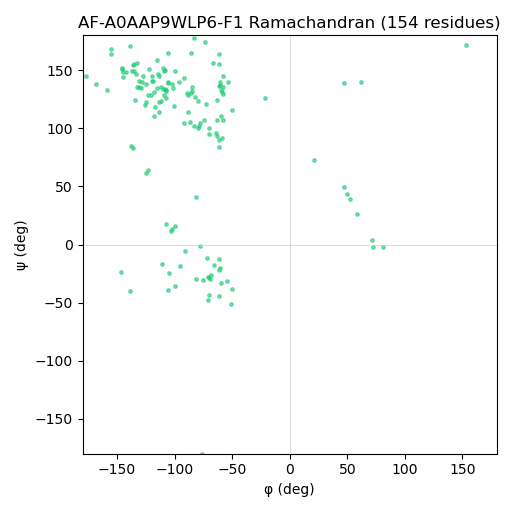6 N N . TYR A 1 88 ? 4.895 -9.547 6.042 1.00 81.69 88 TYR A N 1
ATOM 737 C CA . TYR A 1 88 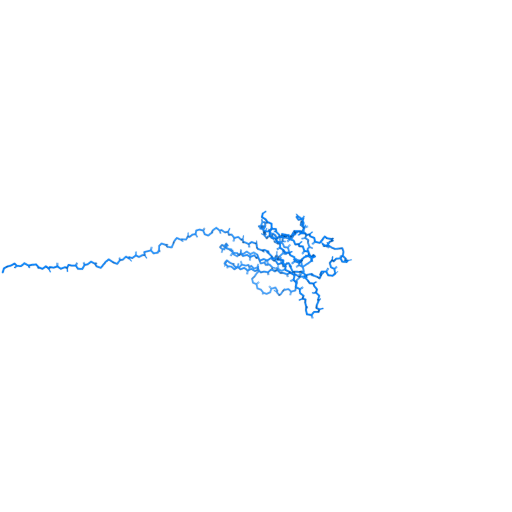? 4.958 -10.565 7.093 1.00 81.69 88 TYR A CA 1
ATOM 738 C C . TYR A 1 88 ? 6.261 -10.528 7.888 1.00 81.69 88 TYR A C 1
ATOM 740 O O . TYR A 1 88 ? 6.286 -10.942 9.043 1.00 81.69 88 TYR A O 1
ATOM 748 N N . ASN A 1 89 ? 7.326 -10.005 7.281 1.00 80.69 89 ASN A N 1
ATOM 749 C CA . ASN A 1 89 ? 8.651 -9.940 7.872 1.00 80.69 89 ASN A CA 1
ATOM 750 C C . ASN A 1 89 ? 8.982 -8.515 8.313 1.00 80.69 89 ASN A C 1
ATOM 752 O O . ASN A 1 89 ? 8.722 -7.546 7.596 1.00 80.69 89 ASN A O 1
ATOM 756 N N . GLY A 1 90 ? 9.603 -8.404 9.482 1.00 74.56 90 GLY A N 1
ATOM 757 C CA . GLY A 1 90 ? 10.014 -7.136 10.059 1.00 74.56 90 GLY A CA 1
ATOM 758 C C . GLY A 1 90 ? 10.777 -7.337 11.369 1.00 74.56 90 GLY A C 1
ATOM 759 O O . GLY A 1 90 ? 10.516 -8.289 12.102 1.00 74.56 90 GLY A O 1
ATOM 760 N N . LEU A 1 91 ? 11.773 -6.482 11.615 1.00 68.75 91 LEU A N 1
ATOM 761 C CA . LEU A 1 91 ? 12.582 -6.456 12.844 1.00 68.75 91 LEU A CA 1
ATOM 762 C C . LEU A 1 91 ? 12.221 -5.244 13.720 1.00 68.75 91 LEU A C 1
ATOM 764 O O . LEU A 1 91 ? 13.021 -4.822 14.558 1.00 68.75 91 LEU A O 1
ATOM 768 N N . GLU A 1 92 ? 11.062 -4.621 13.482 1.00 73.12 92 GLU A N 1
ATOM 769 C CA . GLU A 1 92 ? 10.642 -3.436 14.221 1.00 73.12 92 GLU A CA 1
ATOM 770 C C . GLU A 1 92 ? 10.539 -3.765 15.720 1.00 73.12 92 GLU A C 1
ATOM 772 O O . GLU A 1 92 ? 9.971 -4.787 16.112 1.00 73.12 92 GLU A O 1
ATOM 777 N N . LYS A 1 93 ? 11.104 -2.898 16.573 1.00 63.34 93 LYS A N 1
ATOM 778 C CA . LYS A 1 93 ? 10.976 -3.051 18.027 1.00 63.34 93 LYS A CA 1
ATOM 779 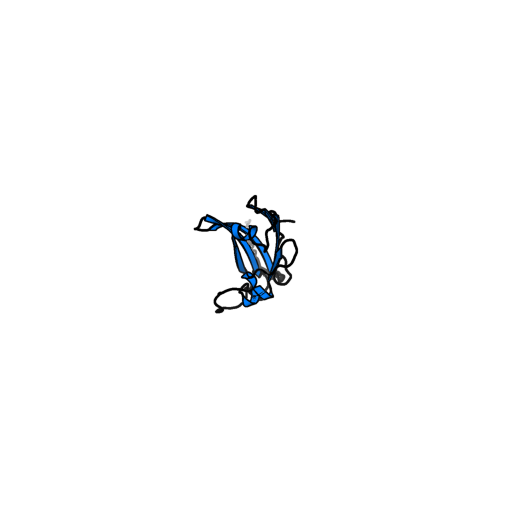C C . LYS A 1 93 ? 9.494 -3.038 18.402 1.00 63.34 93 LYS A C 1
ATOM 781 O O . LYS A 1 93 ? 8.757 -2.147 17.995 1.00 63.34 93 LYS A O 1
ATOM 786 N N . ILE A 1 94 ? 9.094 -4.013 19.213 1.00 63.94 94 ILE A N 1
ATOM 787 C CA . ILE A 1 94 ? 7.705 -4.229 19.651 1.00 63.94 94 ILE A CA 1
ATOM 788 C C . ILE A 1 94 ? 7.310 -3.242 20.776 1.00 63.94 94 ILE A C 1
ATOM 790 O O . ILE A 1 94 ? 6.168 -3.221 21.234 1.00 63.94 94 ILE A O 1
ATOM 794 N N . ASP A 1 95 ? 8.240 -2.387 21.207 1.00 66.00 95 ASP A N 1
ATOM 795 C CA . ASP A 1 95 ? 8.046 -1.460 22.316 1.00 66.00 95 ASP A CA 1
ATOM 796 C C . ASP A 1 95 ? 7.248 -0.221 21.876 1.00 66.00 95 ASP A C 1
ATOM 798 O O . ASP A 1 95 ? 7.785 0.715 21.283 1.00 66.00 95 ASP A O 1
ATOM 802 N N . GLY A 1 96 ? 5.948 -0.211 22.180 1.00 70.19 96 GLY A N 1
ATOM 803 C CA . GLY A 1 96 ? 5.067 0.943 21.994 1.00 70.19 96 GLY A CA 1
ATOM 804 C C . GLY A 1 96 ? 3.593 0.569 21.778 1.00 70.19 96 GLY A C 1
ATOM 805 O O . GLY A 1 96 ? 3.258 -0.609 21.627 1.00 70.19 96 GLY A O 1
ATOM 806 N N . PRO A 1 97 ? 2.677 1.557 21.769 1.00 79.25 97 PRO A N 1
ATOM 807 C CA . PRO A 1 97 ? 1.281 1.327 21.413 1.00 79.25 97 PRO A CA 1
ATOM 808 C C . PRO A 1 97 ? 1.158 0.849 19.961 1.00 79.25 97 PRO A C 1
ATOM 810 O O . PRO A 1 97 ? 1.566 1.547 19.038 1.00 79.25 97 PRO A O 1
ATOM 813 N N . LYS A 1 98 ? 0.524 -0.308 19.750 1.00 90.44 98 LYS A N 1
ATOM 814 C CA . LYS A 1 98 ? 0.308 -0.924 18.425 1.00 90.44 98 LYS A CA 1
ATOM 815 C C . LYS A 1 98 ? -0.893 -0.325 17.690 1.00 90.44 98 LYS A C 1
ATOM 817 O O . LYS A 1 98 ? -1.722 -1.035 17.115 1.00 90.44 98 LYS A O 1
ATOM 822 N N . THR A 1 99 ? -1.042 0.991 17.785 1.00 94.62 99 THR A N 1
ATOM 823 C CA . THR A 1 99 ? -2.194 1.719 17.251 1.00 94.62 99 THR A CA 1
ATOM 824 C C . THR A 1 99 ? -1.797 3.060 16.651 1.00 94.62 99 THR A C 1
ATOM 826 O O . THR A 1 99 ? -0.924 3.733 17.189 1.00 94.62 99 THR A O 1
ATOM 829 N N . ILE A 1 100 ? -2.522 3.504 15.625 1.00 95.19 100 ILE A N 1
ATOM 830 C CA . ILE A 1 100 ? -2.509 4.878 15.112 1.00 95.19 100 ILE A CA 1
ATOM 831 C C . ILE A 1 100 ? -3.568 5.676 15.894 1.00 95.19 100 ILE A C 1
ATOM 833 O O . ILE A 1 100 ? -4.765 5.380 15.761 1.00 95.19 100 ILE A O 1
ATOM 837 N N . PRO A 1 101 ? -3.176 6.671 16.713 1.00 95.62 101 PRO A N 1
ATOM 838 C CA . PRO A 1 101 ? -4.120 7.509 17.454 1.00 95.62 101 PRO A CA 1
ATOM 839 C C . PRO A 1 101 ? -5.055 8.310 16.540 1.00 95.62 101 PRO A C 1
ATOM 841 O O . PRO A 1 101 ? -4.784 8.479 15.352 1.00 95.62 101 PRO A O 1
ATOM 844 N N . SER A 1 102 ? -6.144 8.834 17.107 1.00 95.44 102 SER A N 1
ATOM 845 C CA . SER A 1 102 ? -7.020 9.781 16.406 1.00 95.44 102 SER A CA 1
ATOM 846 C C . SER A 1 102 ? -6.234 11.01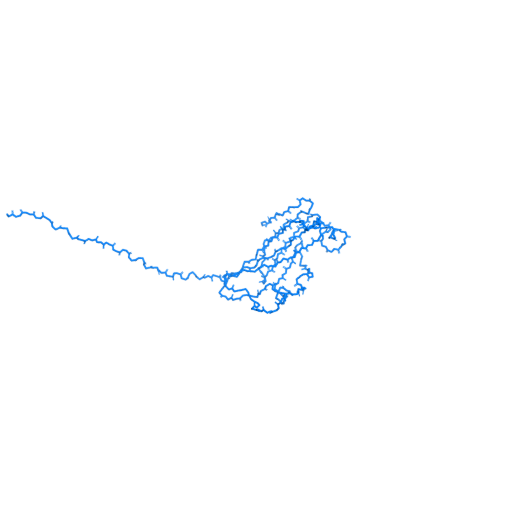2 15.950 1.00 95.44 102 SER A C 1
ATOM 848 O O . SER A 1 102 ? -5.427 11.551 16.706 1.00 95.44 102 SER A O 1
ATOM 850 N N . GLY A 1 103 ? -6.456 11.439 14.709 1.00 95.25 103 GLY A N 1
ATOM 851 C CA . GLY A 1 103 ? -5.789 12.587 14.097 1.00 95.25 103 GLY A CA 1
ATOM 852 C C . GLY A 1 103 ? -4.387 12.295 13.551 1.00 95.25 103 GLY A C 1
ATOM 853 O O . GLY A 1 103 ? -3.782 13.182 12.955 1.00 95.25 103 GLY A O 1
ATOM 854 N N . SER A 1 104 ? -3.878 11.071 13.717 1.00 96.50 104 SER A N 1
ATOM 855 C CA . SER A 1 104 ? -2.519 10.690 13.322 1.00 96.50 104 SER A CA 1
ATOM 856 C C . SER A 1 104 ? -2.493 9.827 12.062 1.00 96.50 104 SER A C 1
ATOM 858 O O . SER A 1 104 ? -3.496 9.242 11.648 1.00 96.50 104 SER A O 1
ATOM 860 N N . SER A 1 105 ? -1.310 9.711 11.461 1.00 97.06 105 SER A N 1
ATOM 861 C CA . SER A 1 105 ? -1.057 8.818 10.331 1.00 97.06 105 SER A CA 1
ATOM 862 C C . SER A 1 105 ? 0.213 8.007 10.527 1.00 97.06 105 SER A C 1
ATOM 864 O O . SER A 1 105 ? 1.133 8.461 11.204 1.00 97.06 105 SER A O 1
ATOM 866 N N . GLN A 1 106 ? 0.294 6.859 9.866 1.00 96.25 106 GLN A N 1
ATOM 867 C CA . GLN A 1 106 ? 1.511 6.058 9.791 1.00 96.25 106 GLN A CA 1
ATOM 868 C C . GLN A 1 106 ? 1.750 5.576 8.365 1.00 96.25 106 GLN A C 1
ATOM 870 O O . GLN A 1 106 ? 0.807 5.349 7.605 1.00 96.25 106 GLN A O 1
ATOM 875 N N . GLU A 1 107 ? 3.024 5.411 8.021 1.00 96.00 107 GLU A N 1
ATOM 876 C CA . GLU A 1 107 ? 3.463 4.913 6.725 1.00 96.00 107 GLU A CA 1
ATOM 877 C C . GLU A 1 107 ? 4.155 3.561 6.862 1.00 96.00 107 GLU A C 1
ATOM 879 O O . GLU A 1 107 ? 4.864 3.296 7.834 1.00 96.00 107 GLU A O 1
ATOM 884 N N . PHE A 1 108 ? 3.982 2.731 5.843 1.00 94.25 108 PHE A N 1
ATOM 885 C CA . PHE A 1 108 ? 4.802 1.555 5.608 1.00 94.25 108 PHE A CA 1
ATOM 886 C C . PHE A 1 108 ? 5.300 1.591 4.166 1.00 94.25 108 PHE A C 1
ATOM 888 O O . PHE A 1 108 ? 4.564 1.965 3.250 1.00 94.25 108 PHE A O 1
ATOM 895 N N . GLN A 1 109 ? 6.558 1.211 3.963 1.00 93.75 109 GLN A N 1
ATOM 896 C CA . GLN A 1 109 ? 7.160 1.137 2.641 1.00 93.75 109 GLN A CA 1
ATOM 897 C C . GLN A 1 109 ? 8.156 -0.016 2.563 1.00 93.75 109 GLN A C 1
ATOM 899 O O . GLN A 1 109 ? 8.823 -0.339 3.545 1.00 93.75 109 GLN A O 1
ATOM 904 N N . TRP A 1 110 ? 8.319 -0.568 1.369 1.00 91.19 110 TRP A N 1
ATOM 905 C CA . TRP A 1 110 ? 9.494 -1.355 1.002 1.00 91.19 110 TRP A CA 1
ATOM 906 C C . TRP A 1 110 ? 9.910 -0.992 -0.416 1.00 91.19 110 TRP A C 1
ATOM 908 O O . TRP A 1 110 ? 9.215 -0.257 -1.125 1.00 91.19 110 TRP A O 1
ATOM 918 N N . HIS A 1 111 ? 11.075 -1.482 -0.808 1.00 89.44 111 HIS A N 1
ATOM 919 C CA . HIS A 1 111 ? 11.603 -1.288 -2.140 1.00 89.44 111 HIS A CA 1
ATOM 920 C C . HIS A 1 111 ? 12.173 -2.585 -2.689 1.00 89.44 111 HIS A C 1
ATOM 922 O O . HIS A 1 111 ? 12.617 -3.448 -1.936 1.00 89.44 111 HIS A O 1
ATOM 928 N N . GLU A 1 112 ? 12.204 -2.672 -4.007 1.00 85.56 112 GLU A N 1
ATOM 929 C CA . GLU A 1 112 ? 12.655 -3.838 -4.746 1.00 85.56 112 GLU A CA 1
ATOM 930 C C . GLU A 1 112 ? 13.594 -3.421 -5.868 1.00 85.56 112 GLU A C 1
ATOM 932 O O . GLU A 1 112 ? 13.447 -2.341 -6.445 1.00 85.56 112 GLU A O 1
ATOM 937 N N . SER A 1 113 ? 14.574 -4.270 -6.173 1.00 83.56 113 SER A N 1
ATOM 938 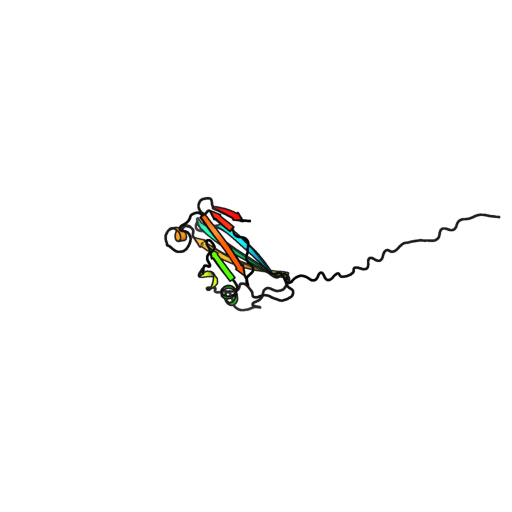C CA . SER A 1 113 ? 15.510 -4.010 -7.267 1.00 83.56 113 SER A CA 1
ATOM 939 C C . SER A 1 113 ? 14.893 -4.359 -8.605 1.00 83.56 113 SER A C 1
ATOM 941 O O . SER A 1 113 ? 14.544 -5.513 -8.823 1.00 83.56 113 SER A O 1
ATOM 943 N N . LEU A 1 114 ? 14.852 -3.390 -9.527 1.00 76.50 114 LEU A N 1
ATOM 944 C CA . LEU A 1 114 ? 14.319 -3.584 -10.880 1.00 76.50 114 LEU A CA 1
ATOM 945 C C . LEU A 1 114 ? 15.083 -4.666 -11.659 1.00 76.50 114 LEU A C 1
ATOM 947 O O . LEU A 1 114 ? 14.482 -5.396 -12.438 1.00 76.50 114 LEU A O 1
ATOM 951 N N . VAL A 1 115 ? 16.393 -4.804 -11.419 1.00 63.34 115 VAL A N 1
ATOM 952 C CA . VAL A 1 115 ? 17.251 -5.797 -12.092 1.00 63.34 115 VAL A CA 1
ATOM 953 C C . VAL A 1 115 ? 16.930 -7.216 -11.621 1.00 63.34 115 VAL A C 1
ATOM 955 O O . VAL A 1 115 ? 16.737 -8.108 -12.439 1.00 63.34 115 VAL A O 1
ATOM 958 N N . TYR A 1 116 ? 16.824 -7.430 -10.306 1.00 54.81 116 TYR A N 1
ATOM 959 C CA . TYR A 1 116 ? 16.477 -8.747 -9.757 1.00 54.81 116 TYR A CA 1
ATOM 960 C C . TYR A 1 116 ? 15.019 -9.139 -10.044 1.00 54.81 116 TYR A C 1
ATOM 962 O O . TYR A 1 116 ? 14.721 -10.327 -10.147 1.00 54.81 116 TYR A O 1
ATOM 970 N N . TYR A 1 117 ? 14.129 -8.156 -10.198 1.00 54.28 117 TYR A N 1
ATOM 971 C CA . TYR A 1 117 ? 12.702 -8.367 -10.439 1.00 54.28 117 TYR A CA 1
ATOM 972 C C . TYR A 1 117 ? 12.342 -8.805 -11.868 1.00 54.28 117 TYR A C 1
ATOM 974 O O . TYR A 1 117 ? 11.358 -9.524 -12.030 1.00 54.28 117 TYR A O 1
ATOM 982 N N . LEU A 1 118 ? 13.110 -8.388 -12.885 1.00 51.91 118 LEU A N 1
ATOM 983 C CA . LEU A 1 118 ? 12.879 -8.767 -14.290 1.00 51.91 118 LEU A CA 1
ATOM 984 C C . LEU A 1 118 ? 13.446 -10.160 -14.628 1.00 51.91 118 LEU A C 1
ATOM 986 O O . LEU A 1 118 ? 12.899 -10.857 -15.478 1.00 51.91 118 LEU A O 1
ATOM 990 N N . ASP A 1 119 ? 14.520 -10.574 -13.948 1.00 47.44 119 ASP A N 1
ATOM 991 C CA . ASP A 1 119 ? 15.313 -11.760 -14.312 1.00 47.44 119 ASP A CA 1
ATOM 992 C C . ASP A 1 119 ? 14.898 -13.041 -13.552 1.00 47.44 119 ASP A C 1
ATOM 994 O O . ASP A 1 119 ? 15.185 -14.160 -13.975 1.00 47.44 119 ASP A O 1
ATOM 998 N N . ARG A 1 120 ? 14.187 -12.917 -12.418 1.00 47.75 120 ARG A N 1
ATOM 999 C CA . ARG A 1 120 ? 13.731 -14.062 -11.606 1.00 47.75 120 ARG A CA 1
ATOM 1000 C C . ARG A 1 120 ? 12.280 -13.920 -11.145 1.00 47.75 120 ARG A C 1
ATOM 1002 O O . ARG A 1 120 ? 12.026 -13.519 -10.019 1.00 47.75 120 ARG A O 1
ATOM 1009 N N . ASN A 1 121 ? 11.347 -14.299 -12.020 1.00 49.28 121 ASN A N 1
ATOM 1010 C CA . ASN A 1 121 ? 10.009 -14.843 -11.718 1.00 49.28 121 ASN A CA 1
ATOM 1011 C C . ASN A 1 121 ? 9.417 -14.563 -10.323 1.00 49.28 121 ASN A C 1
ATOM 1013 O O . ASN A 1 121 ? 9.265 -15.509 -9.549 1.00 49.28 121 ASN A O 1
ATOM 1017 N N . VAL A 1 122 ? 8.981 -13.337 -10.006 1.00 52.66 122 VAL A N 1
ATOM 1018 C CA . VAL A 1 122 ? 7.974 -13.232 -8.931 1.00 52.66 122 VAL A CA 1
ATOM 1019 C C . VAL A 1 122 ? 6.851 -12.235 -9.204 1.00 52.66 122 VAL A C 1
ATOM 1021 O O . VAL A 1 122 ? 5.713 -12.600 -8.938 1.00 52.66 122 VAL A O 1
ATOM 1024 N N . PHE A 1 123 ? 7.071 -11.044 -9.784 1.00 50.78 123 PHE A N 1
ATOM 1025 C CA . PHE A 1 123 ? 5.956 -10.077 -9.880 1.00 50.78 123 PHE A CA 1
ATOM 1026 C C . PHE A 1 123 ? 5.906 -9.151 -11.105 1.00 50.78 123 PHE A C 1
ATOM 1028 O O . PHE A 1 123 ? 4.815 -8.710 -11.437 1.00 50.78 123 PHE A O 1
ATOM 1035 N N . LEU A 1 124 ? 7.014 -8.865 -11.799 1.00 57.50 124 LEU A N 1
ATOM 1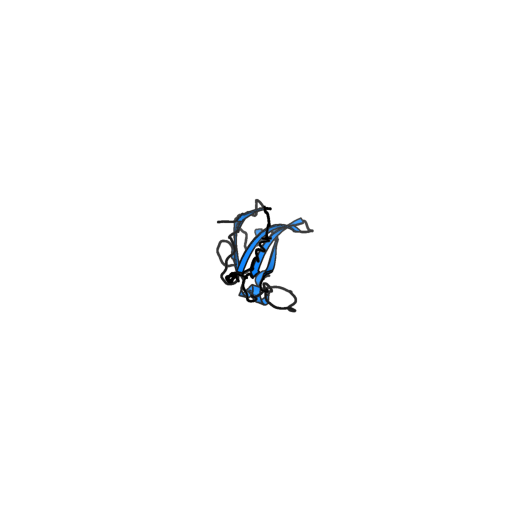036 C CA . LEU A 1 124 ? 7.058 -7.868 -12.885 1.00 57.50 124 LEU A CA 1
ATOM 1037 C C . LEU A 1 124 ? 7.603 -8.457 -14.192 1.00 57.50 124 LEU A C 1
ATOM 1039 O O . LEU A 1 124 ? 8.623 -8.008 -14.693 1.00 57.50 124 LEU A O 1
ATOM 1043 N N . HIS A 1 125 ? 6.944 -9.465 -14.767 1.00 57.56 125 HIS A N 1
ATOM 1044 C CA . HIS A 1 125 ? 7.232 -9.833 -16.168 1.00 57.56 125 HIS A CA 1
ATOM 1045 C C . HIS A 1 125 ? 6.712 -8.802 -17.168 1.00 57.56 125 HIS A C 1
ATOM 1047 O O . HIS A 1 125 ? 7.017 -8.866 -18.356 1.00 57.56 125 HIS A O 1
ATOM 1053 N N . GLU A 1 126 ? 5.892 -7.881 -16.677 1.00 63.69 126 GLU A N 1
ATOM 1054 C CA . GLU A 1 126 ? 5.216 -6.871 -17.457 1.00 63.69 126 GLU A CA 1
ATOM 1055 C C . GLU A 1 126 ? 5.873 -5.521 -17.174 1.00 63.69 126 GLU A C 1
ATOM 1057 O O . GLU A 1 126 ? 6.082 -5.137 -16.020 1.00 63.69 126 GLU A O 1
ATOM 1062 N N . ASP A 1 127 ? 6.179 -4.786 -18.243 1.00 80.12 127 ASP A N 1
ATOM 1063 C CA . ASP A 1 127 ? 6.658 -3.405 -18.147 1.00 80.12 127 ASP A CA 1
ATOM 1064 C C . ASP A 1 127 ? 5.588 -2.465 -17.579 1.00 80.12 127 ASP A C 1
ATOM 1066 O O . ASP A 1 127 ? 5.916 -1.365 -17.138 1.00 80.12 127 ASP A O 1
ATOM 1070 N N . GLU A 1 128 ? 4.323 -2.888 -17.584 1.00 89.19 128 GLU A N 1
ATOM 1071 C CA . GLU A 1 128 ? 3.185 -2.141 -17.070 1.00 89.19 128 GLU A CA 1
ATOM 1072 C C . GLU A 1 128 ? 2.336 -3.000 -16.145 1.00 89.19 128 GLU A C 1
ATOM 1074 O O . GLU A 1 128 ? 2.023 -4.143 -16.458 1.00 89.19 128 GLU A O 1
ATOM 1079 N N . PHE A 1 129 ? 1.929 -2.435 -15.015 1.00 90.94 129 PHE A N 1
ATOM 1080 C CA . PHE A 1 129 ? 1.080 -3.124 -14.054 1.00 90.94 129 PHE A CA 1
ATOM 1081 C C . PHE A 1 129 ? 0.294 -2.132 -13.206 1.00 90.94 129 PHE A C 1
ATOM 1083 O O . PHE A 1 129 ? 0.575 -0.933 -13.190 1.00 90.94 129 PHE A O 1
ATOM 1090 N N . THR A 1 130 ? -0.686 -2.632 -12.461 1.00 95.12 130 THR A N 1
ATOM 1091 C CA . THR A 1 130 ? -1.428 -1.835 -11.483 1.00 95.12 130 THR A CA 1
ATOM 1092 C C . THR A 1 130 ? -1.175 -2.305 -10.062 1.00 95.12 130 THR A C 1
ATOM 1094 O O . THR A 1 130 ? -1.039 -3.502 -9.801 1.00 95.12 130 THR A O 1
ATOM 1097 N N . VAL A 1 131 ? -1.147 -1.358 -9.126 1.00 95.44 131 VAL A N 1
ATOM 1098 C CA . VAL A 1 131 ? -1.094 -1.642 -7.691 1.00 95.44 131 VAL A CA 1
ATOM 1099 C C . VAL A 1 131 ? -2.193 -0.925 -6.934 1.00 95.44 131 VAL A C 1
ATOM 1101 O O . VAL A 1 131 ? -2.559 0.211 -7.240 1.00 95.44 131 VAL A O 1
ATOM 1104 N N . GLN A 1 132 ? -2.692 -1.585 -5.898 1.00 97.62 132 GLN A N 1
ATOM 1105 C CA . GLN A 1 132 ? -3.655 -1.015 -4.970 1.00 97.62 132 GLN A CA 1
ATOM 1106 C C . GLN A 1 132 ? -3.393 -1.548 -3.566 1.00 97.62 132 GLN A C 1
ATOM 1108 O O . GLN A 1 132 ? -2.952 -2.680 -3.374 1.00 97.62 132 GLN A O 1
ATOM 1113 N N . TRP A 1 133 ? -3.687 -0.717 -2.580 1.00 97.31 133 TRP A N 1
ATOM 1114 C CA . TRP A 1 133 ? -3.616 -1.062 -1.175 1.00 97.31 133 TRP A CA 1
ATOM 1115 C C . TRP A 1 133 ? -5.005 -1.166 -0.579 1.00 97.31 133 TRP A C 1
ATOM 1117 O O . TRP A 1 133 ? -5.917 -0.443 -0.974 1.00 97.31 133 TRP A O 1
ATOM 1127 N N . GLU A 1 134 ? -5.157 -2.021 0.418 1.00 97.50 134 GLU A N 1
ATOM 1128 C CA . GLU A 1 134 ? -6.331 -2.024 1.275 1.00 97.50 134 GLU A CA 1
ATOM 1129 C C . GLU A 1 134 ? -5.897 -2.098 2.726 1.00 97.50 134 GLU A C 1
ATOM 1131 O O . GLU A 1 134 ? -5.037 -2.900 3.083 1.00 97.50 134 GLU A O 1
ATOM 1136 N N . TYR A 1 135 ? -6.526 -1.283 3.562 1.00 97.38 135 TYR A N 1
ATOM 1137 C CA . TYR A 1 135 ? -6.417 -1.375 5.006 1.00 97.38 135 TYR A CA 1
ATOM 1138 C C . TYR A 1 135 ? -7.821 -1.485 5.597 1.00 97.38 135 TYR A C 1
ATOM 1140 O O . TYR A 1 135 ? -8.662 -0.609 5.393 1.00 97.38 135 TYR A O 1
ATOM 1148 N N . ARG A 1 136 ? -8.100 -2.582 6.311 1.00 94.62 136 ARG A N 1
ATOM 1149 C CA . ARG A 1 136 ? -9.407 -2.849 6.952 1.00 94.62 136 ARG A CA 1
ATOM 1150 C C . ARG A 1 136 ? -10.613 -2.604 6.021 1.00 94.62 136 ARG A C 1
ATOM 1152 O O . ARG A 1 136 ? -11.577 -1.956 6.424 1.00 94.62 136 ARG A O 1
ATOM 1159 N N . LYS A 1 137 ? -10.582 -3.162 4.801 1.00 94.44 137 LYS A N 1
ATOM 1160 C CA . LYS A 1 137 ? -11.619 -3.033 3.748 1.00 94.44 137 LYS A CA 1
ATOM 1161 C C . LYS A 1 137 ? -11.722 -1.661 3.074 1.00 94.44 137 LYS A C 1
ATOM 1163 O O . LYS A 1 137 ? -12.593 -1.468 2.230 1.00 94.44 137 LYS A O 1
ATOM 1168 N N . ILE A 1 138 ? -10.847 -0.717 3.410 1.00 96.06 138 ILE A N 1
ATOM 1169 C CA . ILE A 1 138 ? -10.780 0.592 2.760 1.00 96.06 138 ILE A CA 1
ATOM 1170 C C . ILE A 1 138 ? -9.637 0.547 1.760 1.00 96.06 138 ILE A C 1
ATOM 1172 O O . ILE A 1 138 ? -8.488 0.309 2.132 1.00 96.06 138 ILE A O 1
ATOM 1176 N N . LYS A 1 139 ? -9.968 0.741 0.486 1.00 97.06 139 LYS A N 1
ATOM 1177 C CA . LYS A 1 139 ? -9.011 0.671 -0.614 1.00 97.06 139 LYS A CA 1
ATOM 1178 C C . LYS A 1 139 ? -8.420 2.041 -0.922 1.00 97.06 139 LYS A C 1
ATOM 1180 O O . LYS A 1 139 ? -9.122 3.049 -0.868 1.00 97.06 139 LYS A O 1
ATOM 1185 N N . SER A 1 140 ? -7.141 2.061 -1.277 1.00 97.94 140 SER A N 1
ATOM 1186 C CA . SER A 1 140 ? -6.497 3.218 -1.889 1.00 97.94 140 SER A CA 1
ATOM 1187 C C . SER A 1 140 ? -6.949 3.390 -3.338 1.00 97.94 140 SER A C 1
ATOM 1189 O O . SER A 1 140 ? -7.603 2.517 -3.922 1.00 97.94 140 SER A O 1
ATOM 1191 N N . LYS A 1 141 ? -6.506 4.484 -3.961 1.00 98.00 141 LYS A N 1
ATOM 1192 C CA . LYS A 1 141 ? -6.563 4.613 -5.418 1.00 98.00 141 LYS A CA 1
ATOM 1193 C C . LYS A 1 141 ? -5.721 3.525 -6.090 1.00 98.00 141 LYS A C 1
ATOM 1195 O O . LYS A 1 141 ? -4.780 2.987 -5.491 1.00 98.00 141 LYS A O 1
ATOM 1200 N N . ILE A 1 142 ? -6.073 3.202 -7.329 1.00 98.19 142 ILE A N 1
ATOM 1201 C CA . ILE A 1 142 ? -5.291 2.293 -8.165 1.00 98.19 142 ILE A CA 1
ATOM 1202 C C . ILE A 1 142 ? -4.204 3.119 -8.851 1.00 98.19 142 ILE A C 1
ATOM 1204 O O . ILE A 1 142 ? -4.487 4.169 -9.427 1.00 98.19 142 ILE A O 1
ATOM 1208 N N . LEU A 1 143 ? -2.962 2.651 -8.778 1.00 97.94 143 LEU A N 1
ATOM 1209 C CA . LEU A 1 143 ? -1.843 3.255 -9.491 1.00 97.94 143 LEU A CA 1
ATOM 1210 C C . LEU A 1 143 ? -1.440 2.343 -10.639 1.00 97.94 143 LEU A C 1
ATOM 1212 O O . LEU A 1 143 ? -1.159 1.171 -10.402 1.00 97.94 143 LEU A O 1
ATOM 1216 N N . GLN A 1 144 ? -1.394 2.877 -11.854 1.00 96.38 144 GLN A N 1
ATOM 1217 C CA . GLN A 1 144 ? -0.755 2.231 -12.991 1.00 96.38 144 GLN A CA 1
ATOM 1218 C C . GLN A 1 144 ? 0.714 2.646 -13.021 1.00 96.38 144 GLN A C 1
ATOM 1220 O O . GLN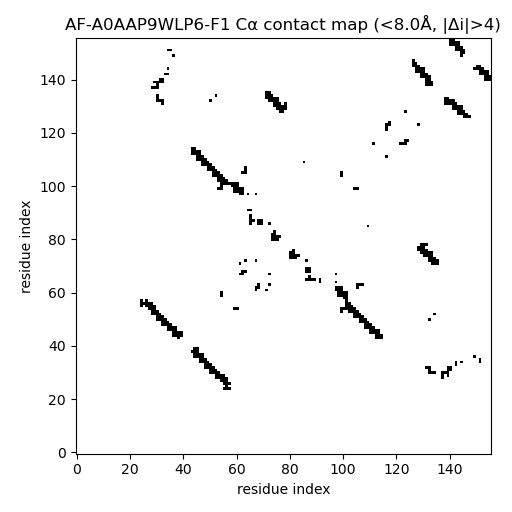 A 1 144 ? 1.050 3.824 -12.901 1.00 96.38 144 GLN A O 1
ATOM 1225 N N . VAL A 1 145 ? 1.594 1.664 -13.142 1.00 93.69 145 VAL A N 1
ATOM 1226 C CA . VAL A 1 145 ? 3.042 1.824 -13.098 1.00 93.69 145 VAL A CA 1
ATOM 1227 C C . VAL A 1 145 ? 3.603 1.329 -14.417 1.00 93.69 145 VAL A C 1
ATOM 1229 O O . VAL A 1 145 ? 3.306 0.206 -14.812 1.00 93.69 145 VAL A O 1
ATOM 1232 N N . ASN A 1 146 ? 4.429 2.143 -15.069 1.00 91.62 146 ASN A N 1
ATOM 1233 C CA . ASN A 1 146 ? 5.219 1.730 -16.223 1.00 91.62 146 ASN A CA 1
ATOM 1234 C C . ASN A 1 146 ? 6.705 1.774 -15.841 1.00 91.62 146 ASN A C 1
ATOM 1236 O O . ASN A 1 146 ? 7.262 2.839 -15.568 1.00 91.62 146 ASN A O 1
ATOM 1240 N N . VAL A 1 147 ? 7.343 0.606 -15.799 1.00 87.31 147 VAL A N 1
ATOM 1241 C CA . VAL A 1 147 ? 8.741 0.427 -15.380 1.00 87.31 147 VAL A CA 1
ATOM 1242 C C . VAL A 1 147 ? 9.701 1.002 -16.411 1.00 87.31 147 VAL A C 1
ATOM 1244 O O . VAL A 1 147 ? 10.649 1.697 -16.043 1.00 87.31 147 VAL A O 1
ATOM 1247 N N . ARG A 1 148 ? 9.442 0.753 -17.699 1.00 85.31 148 ARG A N 1
ATOM 1248 C CA . ARG A 1 148 ? 10.298 1.192 -18.809 1.00 85.31 148 ARG A CA 1
ATOM 1249 C C . ARG A 1 148 ? 10.399 2.716 -18.875 1.00 85.31 148 ARG A C 1
ATOM 1251 O O . ARG A 1 148 ? 11.492 3.258 -19.014 1.00 85.31 148 ARG A O 1
ATOM 1258 N N . ASN A 1 149 ? 9.266 3.393 -18.720 1.00 89.94 149 ASN A N 1
ATOM 1259 C CA . ASN A 1 149 ? 9.147 4.849 -18.758 1.00 89.94 149 ASN A CA 1
ATOM 1260 C C . ASN A 1 149 ? 9.304 5.496 -17.373 1.00 89.94 149 ASN A C 1
ATOM 1262 O O . ASN A 1 149 ? 9.325 6.721 -17.277 1.00 89.94 149 ASN A O 1
ATOM 1266 N N . ARG A 1 150 ? 9.412 4.690 -16.305 1.00 90.62 150 ARG A N 1
ATOM 1267 C CA . ARG A 1 150 ? 9.482 5.124 -14.898 1.00 90.62 150 ARG A CA 1
ATOM 1268 C C . ARG A 1 150 ? 8.351 6.074 -14.500 1.00 90.62 150 ARG A C 1
ATOM 1270 O O . ARG A 1 150 ? 8.560 7.036 -13.759 1.00 90.62 150 ARG A O 1
ATOM 1277 N N . THR A 1 151 ? 7.145 5.813 -14.989 1.00 94.75 151 THR A N 1
ATOM 1278 C CA . THR A 1 151 ? 5.974 6.658 -14.736 1.00 94.75 151 THR A CA 1
ATOM 1279 C C . THR A 1 151 ? 4.976 5.966 -13.821 1.00 94.75 151 THR A C 1
ATOM 1281 O O . THR A 1 151 ? 4.886 4.738 -13.762 1.00 94.75 151 THR A O 1
ATOM 1284 N N . VAL A 1 152 ? 4.222 6.784 -13.086 1.00 96.50 152 VAL A N 1
ATOM 1285 C CA . VAL A 1 152 ? 3.119 6.344 -12.233 1.00 96.50 152 VAL A CA 1
ATOM 1286 C C . VAL A 1 152 ? 1.938 7.266 -12.488 1.00 96.50 152 VAL A C 1
ATOM 1288 O O . VAL A 1 152 ? 2.059 8.483 -12.348 1.00 96.50 152 VAL A O 1
ATOM 1291 N N . THR A 1 153 ? 0.800 6.695 -12.855 1.00 97.44 153 THR A N 1
ATOM 1292 C CA . THR A 1 153 ? -0.458 7.416 -13.054 1.00 97.44 153 THR A CA 1
ATOM 1293 C C . THR A 1 153 ? -1.507 6.874 -12.097 1.00 97.44 153 THR A C 1
ATOM 1295 O O . THR A 1 153 ? -1.520 5.697 -11.741 1.00 97.44 153 THR A O 1
ATOM 1298 N N . THR A 1 154 ? -2.379 7.753 -11.620 1.00 97.50 154 THR A N 1
ATOM 1299 C CA . THR A 1 154 ? -3.534 7.343 -10.820 1.00 97.50 154 THR A CA 1
ATOM 1300 C C . THR A 1 154 ? -4.686 7.047 -11.765 1.00 97.50 154 THR A C 1
ATOM 1302 O O . THR A 1 154 ? -4.994 7.888 -12.606 1.00 97.50 154 THR A O 1
ATOM 1305 N N . LEU A 1 155 ? -5.305 5.878 -11.631 1.00 94.25 155 LEU A N 1
ATOM 1306 C CA . LEU A 1 155 ? -6.529 5.551 -12.355 1.00 94.25 155 LEU A CA 1
ATOM 1307 C C . LEU A 1 155 ? -7.733 6.090 -11.572 1.00 94.25 155 LEU A C 1
ATOM 1309 O O . LEU A 1 155 ? -7.767 5.972 -10.341 1.00 94.25 155 LEU A O 1
ATOM 1313 N N . GLU A 1 156 ? -8.669 6.712 -12.289 1.00 73.19 156 GLU A N 1
ATOM 1314 C CA . GLU A 1 156 ? -9.943 7.214 -11.750 1.00 73.19 156 GLU A CA 1
ATOM 1315 C C . GLU A 1 156 ? -10.992 6.107 -11.612 1.00 73.19 156 GLU A C 1
ATOM 1317 O O . GLU A 1 156 ? -11.056 5.227 -12.503 1.00 73.19 156 GLU A O 1
#

Foldseek 3Di:
DDDDDDDDDDDDDDPPPPPPPPPPQPFDKDKAWDKAWDADPVRFIKIKTKIKIFGQGQAWDFAQPLVQQLPFKWKDKQNHTDDPCQSNDDPDDPPDPRTAHHGGMDMDMDMDGPVVVCPDDDHPVDQWIWMWMGGNNRIYFIWIAGNVVRDIDTDD

Organism: NCBI:txid312175

Sequence (156 aa):
MTLNRFLPFFTFIIIFQFCNISMSQKDQVIVENSVSFFEDEQNKNLIRFKIKVTNQSRNPIPDLGVENRSKFIKFYFNGKENYPLNLYNGLEKIDGPKTIPSGSSQEFQWHESLVYYLDRNVFLHEDEFTVQWEYRKIKSKILQVNVRNRTVTTLE

Secondary structure (DSSP, 8-state):
----------------------------EEEEEEEEEEE-TT--EEEEEEEEEEE-SSS-EE-SSHHHHHHHEEEEETTEEE--GGGT-------S-SEE-TT-EEEEEEEEEHHHHHHSSSS-SSSEEEEEEEETTEE--EEEEETTTTEEEEE-

Nearest PDB structures (foldseek):
  3ac0-assembly1_C  TM=5.063E-01  e=1.144E-01  Kluyveromyces marxianus
  8xcj-assembly1_F  TM=3.647E-01  e=7.572E+00  Escherichia phage Lambda
  8et2-assembly1_A  TM=2.311E-01  e=3.871E+00  Homo sapiens

Solvent-accessible surface area (backbone atoms only — not comparable to full-atom values): 9579 Å² total; per-residue (Å²): 133,89,79,88,81,90,81,81,87,79,84,82,80,81,80,79,75,79,74,79,73,76,71,81,72,62,73,39,74,47,45,45,67,52,71,48,78,50,66,51,101,82,71,46,52,30,41,34,48,35,43,35,45,35,29,55,20,89,59,66,41,76,28,72,49,48,89,36,22,54,74,41,49,48,41,25,50,71,87,36,84,49,82,61,64,72,44,68,51,73,86,73,79,81,84,67,83,72,43,34,45,50,78,34,67,52,72,46,72,55,71,46,50,54,68,62,38,60,76,54,91,78,85,43,92,51,58,57,49,34,39,34,42,29,49,79,90,40,62,28,65,42,34,39,37,30,65,86,78,71,45,72,46,76,56,133

pLDDT: mean 80.48, std 19.77, range [33.38, 98.25]

Mean predicted aligned error: 11.23 Å